Protein AF-A0A9Q0IMV4-F1 (afdb_monomer)

Foldseek 3Di:
DDDDPDPPDDVDDPLVVVLVLLLVVCVVVVVDDDLVCVQVVSCVVVVDGDDVVSSVCVVVVCVRDVDDDPPPPPVPPDD

Secondary structure (DSSP, 8-state):
------S-------HHHHHHHHHHHHHHTTT---TTTHHHHHHHHHS-PPPHHHHHHTTT-TTT---------------

Structure (mmCIF, N/CA/C/O backbone):
data_AF-A0A9Q0IMV4-F1
#
_entry.id   AF-A0A9Q0IMV4-F1
#
loop_
_atom_site.group_PDB
_atom_site.id
_atom_site.type_symbol
_atom_site.label_atom_id
_atom_site.label_alt_id
_atom_site.label_comp_id
_atom_site.label_asym_id
_atom_site.label_entity_id
_atom_site.label_seq_id
_atom_site.pdbx_PDB_ins_code
_atom_site.Cartn_x
_atom_site.Cartn_y
_atom_site.Cartn_z
_atom_site.occupancy
_atom_site.B_iso_or_equiv
_atom_site.auth_seq_id
_atom_site.auth_comp_id
_atom_site.auth_asym_id
_atom_site.auth_atom_id
_atom_site.pdbx_PDB_model_num
ATOM 1 N N . MET A 1 1 ? -31.916 2.934 -14.541 1.00 35.22 1 MET A N 1
ATOM 2 C CA . MET A 1 1 ? -32.169 2.422 -13.182 1.00 35.22 1 MET A CA 1
ATOM 3 C C . MET A 1 1 ? -30.957 2.781 -12.352 1.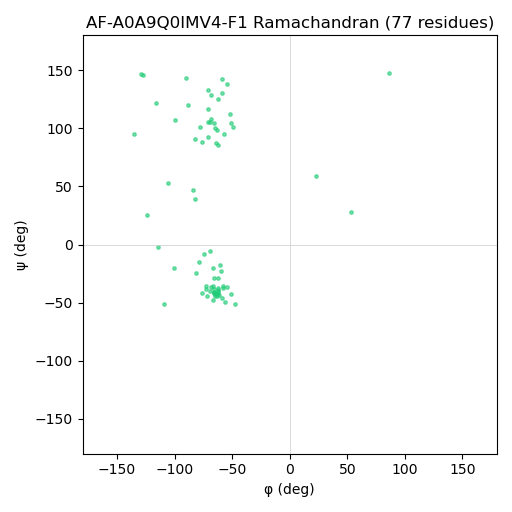00 35.22 1 MET A C 1
ATOM 5 O O . MET A 1 1 ? -29.878 2.276 -12.6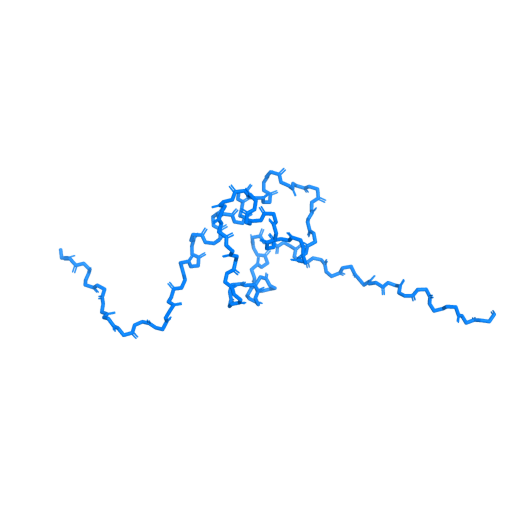29 1.00 35.22 1 MET A O 1
ATOM 9 N N . CYS A 1 2 ? -31.107 3.760 -11.468 1.00 43.94 2 CYS A N 1
ATOM 10 C CA . CYS A 1 2 ? -30.039 4.238 -10.601 1.00 43.94 2 CYS A CA 1
ATOM 11 C C . CYS A 1 2 ? -29.590 3.088 -9.693 1.00 43.94 2 CYS A C 1
ATOM 13 O O . CYS A 1 2 ? -30.426 2.482 -9.027 1.00 43.94 2 CYS A O 1
ATOM 15 N N . GLN A 1 3 ? -28.298 2.766 -9.697 1.00 38.31 3 GLN A N 1
ATOM 16 C CA . GLN A 1 3 ? -27.727 1.868 -8.703 1.00 38.31 3 GLN A CA 1
ATOM 17 C C . GLN A 1 3 ? -27.715 2.642 -7.381 1.00 38.31 3 GLN A C 1
ATOM 19 O O . GLN A 1 3 ? -26.957 3.594 -7.226 1.00 38.31 3 GLN A O 1
ATOM 24 N N . GLU A 1 4 ? -28.623 2.293 -6.479 1.00 41.25 4 GLU A N 1
ATOM 25 C CA . GLU A 1 4 ? -28.671 2.787 -5.105 1.00 41.25 4 GLU A CA 1
ATOM 26 C C . GLU A 1 4 ? -27.498 2.170 -4.319 1.00 41.25 4 GLU A C 1
ATOM 28 O O . GLU A 1 4 ? -27.443 0.942 -4.192 1.00 41.25 4 GLU A O 1
ATOM 33 N N . PRO A 1 5 ? -26.527 2.953 -3.809 1.00 51.75 5 PRO A N 1
ATOM 34 C CA . PRO A 1 5 ? -25.578 2.442 -2.832 1.00 51.75 5 PRO A CA 1
ATOM 35 C C . PRO A 1 5 ? -26.276 2.401 -1.466 1.00 51.75 5 PRO A C 1
ATOM 37 O O . PRO A 1 5 ? -26.453 3.420 -0.801 1.00 51.75 5 PRO A O 1
ATOM 40 N N . SER A 1 6 ? -26.719 1.209 -1.069 1.00 38.09 6 SER A N 1
ATOM 41 C CA . SER A 1 6 ? -27.312 0.945 0.245 1.00 38.09 6 SER A CA 1
ATOM 42 C C . SER A 1 6 ? -26.322 1.286 1.381 1.00 38.09 6 SER A C 1
ATOM 44 O O . SER A 1 6 ? -25.174 0.834 1.335 1.00 38.09 6 SER A O 1
ATOM 46 N N . PRO A 1 7 ? -26.721 2.051 2.418 1.00 53.12 7 PRO A N 1
ATOM 47 C CA . PRO A 1 7 ? -25.823 2.600 3.441 1.00 53.12 7 PRO A CA 1
ATOM 48 C C . PRO A 1 7 ? -25.472 1.609 4.573 1.00 53.12 7 PRO A C 1
ATOM 50 O O . PRO A 1 7 ? -25.384 1.986 5.738 1.00 53.12 7 PRO A O 1
ATOM 53 N N . SER A 1 8 ? -25.260 0.329 4.262 1.00 39.66 8 SER A N 1
ATOM 54 C CA . SER A 1 8 ? -24.881 -0.703 5.252 1.00 39.66 8 SER A CA 1
ATOM 55 C C . SER A 1 8 ? -23.579 -1.421 4.896 1.00 39.66 8 SER A C 1
ATOM 57 O O . SER A 1 8 ? -23.373 -2.576 5.263 1.00 39.66 8 SER A O 1
ATOM 59 N N . GLN A 1 9 ? -22.712 -0.759 4.131 1.00 45.41 9 GLN A N 1
ATOM 60 C CA . GLN A 1 9 ? -21.496 -1.367 3.609 1.00 45.41 9 GLN A CA 1
ATOM 61 C C . GLN A 1 9 ? -20.348 -1.186 4.621 1.00 45.41 9 GLN A C 1
ATOM 63 O O . GLN A 1 9 ? -20.033 -0.045 4.960 1.00 45.41 9 GLN A O 1
ATOM 68 N N . PRO A 1 10 ? -19.740 -2.274 5.129 1.00 47.12 10 PRO A N 1
ATOM 69 C CA . PRO A 1 10 ? -18.629 -2.195 6.073 1.00 47.12 10 PRO A CA 1
ATOM 70 C C . PRO A 1 10 ? -17.440 -1.564 5.354 1.00 47.12 10 PRO A C 1
ATOM 72 O O . PRO A 1 10 ? -16.888 -2.223 4.487 1.00 47.12 10 PRO A O 1
ATOM 75 N N . GLU A 1 11 ? -17.134 -0.291 5.637 1.00 48.38 11 GLU A N 1
ATOM 76 C CA . GLU A 1 11 ? -15.941 0.456 5.188 1.00 48.38 11 GLU A CA 1
ATOM 77 C C . GLU A 1 11 ? -15.274 -0.110 3.919 1.00 48.38 11 GLU A C 1
ATOM 79 O O . GLU A 1 11 ? -14.120 -0.533 3.918 1.00 48.38 11 GLU A O 1
ATOM 84 N N . VAL A 1 12 ? -16.040 -0.175 2.823 1.00 54.69 12 VAL A N 1
ATOM 85 C CA . VAL A 1 12 ? -15.605 -0.846 1.596 1.00 54.69 12 VAL A CA 1
ATOM 86 C C . VAL A 1 12 ? -14.607 0.074 0.915 1.00 54.69 12 VAL A C 1
ATOM 88 O O . VAL A 1 12 ? -14.963 0.916 0.092 1.00 54.69 12 VAL A O 1
ATOM 91 N N . TYR A 1 13 ? -13.334 -0.053 1.273 1.00 66.38 13 TYR A N 1
ATOM 92 C CA . TYR A 1 13 ? -12.272 0.514 0.462 1.00 66.38 13 TYR A CA 1
ATOM 93 C C . TYR A 1 13 ? -12.422 -0.030 -0.963 1.00 66.38 13 TYR A C 1
ATOM 95 O O . TYR A 1 13 ? -12.708 -1.210 -1.188 1.00 66.38 13 TYR A O 1
ATOM 103 N N . HIS A 1 14 ? -12.248 0.841 -1.953 1.00 78.94 14 HIS A N 1
ATOM 104 C CA . HIS A 1 14 ? -12.391 0.458 -3.351 1.00 78.94 14 HIS A CA 1
ATOM 105 C C . HIS A 1 14 ? -11.215 -0.432 -3.762 1.00 78.94 14 HIS A C 1
ATOM 107 O O . HIS A 1 14 ? -10.168 0.061 -4.180 1.00 78.94 14 HIS A O 1
ATOM 113 N N . VAL A 1 15 ? -11.391 -1.751 -3.651 1.00 79.25 15 VAL A N 1
ATOM 114 C CA . VAL A 1 15 ? -10.395 -2.762 -4.047 1.00 79.25 15 VAL A CA 1
ATOM 115 C C . VAL A 1 15 ? -9.894 -2.508 -5.469 1.00 79.25 15 VAL A C 1
ATOM 117 O O . VAL A 1 15 ? -8.692 -2.539 -5.703 1.00 79.25 15 VAL A O 1
ATOM 120 N N . GLU A 1 16 ? -10.791 -2.176 -6.400 1.00 82.56 16 GLU A N 1
ATOM 121 C CA . GLU A 1 16 ? -10.443 -1.871 -7.795 1.00 82.56 16 GLU A CA 1
ATOM 122 C C . GLU A 1 16 ? -9.527 -0.647 -7.935 1.00 82.56 16 GLU A C 1
ATOM 124 O O . GLU A 1 16 ? -8.598 -0.644 -8.750 1.00 82.56 16 GLU A O 1
ATOM 129 N N . LEU A 1 17 ? -9.747 0.380 -7.106 1.00 84.81 17 LEU A N 1
ATOM 130 C CA . LEU A 1 17 ? -8.887 1.558 -7.066 1.00 84.81 17 LEU A CA 1
ATOM 131 C C . LEU A 1 17 ? -7.502 1.180 -6.540 1.00 84.81 17 LEU A C 1
ATOM 133 O O . LEU A 1 17 ? -6.503 1.526 -7.167 1.00 84.81 17 LEU A O 1
ATOM 137 N N . VAL A 1 18 ? -7.435 0.432 -5.433 1.00 84.31 18 VAL A N 1
ATOM 138 C CA . VAL A 1 18 ? -6.158 -0.017 -4.856 1.00 84.31 18 VAL A CA 1
ATOM 139 C C . VAL A 1 18 ? -5.399 -0.899 -5.851 1.00 84.31 18 VAL A C 1
ATOM 141 O O . VAL A 1 18 ? -4.210 -0.684 -6.067 1.00 84.31 18 VAL A O 1
ATOM 144 N N . HIS A 1 19 ? -6.077 -1.825 -6.527 1.00 84.69 19 HIS A N 1
ATOM 145 C CA . HIS A 1 19 ? -5.506 -2.644 -7.596 1.00 84.69 19 HIS A CA 1
ATOM 146 C C . HIS A 1 19 ? -4.909 -1.812 -8.730 1.00 84.69 19 HIS A C 1
ATOM 148 O O . HIS A 1 19 ? -3.766 -2.044 -9.122 1.00 84.69 19 HIS A O 1
ATOM 154 N N . SER A 1 20 ? -5.657 -0.829 -9.237 1.00 86.19 20 SER A N 1
ATOM 155 C CA . SER A 1 20 ? -5.195 0.024 -10.340 1.00 86.19 20 SER A CA 1
ATOM 156 C C . SER A 1 20 ? -3.963 0.829 -9.934 1.00 86.19 20 SER A C 1
ATOM 158 O O . SER A 1 20 ? -2.979 0.903 -10.669 1.00 86.19 20 SER A O 1
ATOM 160 N N . ARG A 1 21 ? -3.983 1.376 -8.717 1.00 86.69 21 ARG A N 1
ATOM 161 C CA . ARG A 1 21 ? -2.877 2.145 -8.143 1.00 86.69 21 ARG A CA 1
ATOM 162 C C . ARG A 1 21 ? -1.640 1.283 -7.901 1.00 86.69 21 ARG A C 1
ATOM 164 O O . ARG A 1 21 ? -0.532 1.714 -8.207 1.00 86.69 21 ARG A O 1
ATOM 171 N N . LEU A 1 22 ? -1.814 0.057 -7.408 1.00 84.81 22 LEU A N 1
ATOM 172 C CA . LEU A 1 22 ? -0.728 -0.913 -7.262 1.00 84.81 22 LEU A CA 1
ATOM 173 C C . LEU A 1 22 ? -0.152 -1.324 -8.611 1.00 84.81 22 LEU A C 1
ATOM 175 O O . LEU A 1 22 ? 1.064 -1.358 -8.749 1.00 84.81 22 LEU A O 1
ATOM 179 N N . SER A 1 23 ? -0.997 -1.592 -9.605 1.00 84.38 23 SER A N 1
ATOM 180 C CA . SER A 1 23 ? -0.552 -1.924 -10.959 1.00 84.38 23 SER A CA 1
ATOM 181 C C . SER A 1 23 ? 0.298 -0.799 -11.557 1.00 84.38 23 SER A C 1
ATOM 183 O O . SER A 1 23 ? 1.399 -1.054 -12.040 1.00 84.38 23 SER A O 1
ATOM 185 N N . GLU A 1 24 ? -0.146 0.455 -11.435 1.00 88.06 24 GLU A N 1
ATOM 186 C CA . GLU A 1 24 ? 0.605 1.627 -11.899 1.00 88.06 24 GLU A CA 1
ATOM 187 C C . GLU A 1 24 ? 1.923 1.819 -11.130 1.00 88.06 24 GLU A C 1
ATOM 189 O O . GLU A 1 24 ? 2.974 2.077 -11.726 1.00 88.06 24 GLU A O 1
ATOM 194 N N . LEU A 1 25 ? 1.893 1.635 -9.809 1.00 86.06 25 LEU A N 1
ATOM 195 C CA . LEU A 1 25 ? 3.076 1.711 -8.954 1.00 86.06 25 LEU A CA 1
ATOM 196 C C . LEU A 1 25 ? 4.096 0.621 -9.305 1.00 86.06 25 LEU A C 1
ATOM 198 O O . LEU A 1 25 ? 5.281 0.915 -9.430 1.00 86.06 25 LEU A O 1
ATOM 202 N N . LEU A 1 26 ? 3.663 -0.620 -9.524 1.00 80.94 26 LEU A N 1
ATOM 203 C CA . LEU A 1 26 ? 4.529 -1.730 -9.935 1.00 80.94 26 LEU A CA 1
ATOM 204 C C . LEU A 1 26 ? 5.059 -1.552 -11.357 1.00 80.94 26 LEU A C 1
ATOM 206 O O . LEU A 1 26 ? 6.213 -1.886 -11.613 1.00 80.94 26 LEU A O 1
ATOM 210 N N . ALA A 1 27 ? 4.253 -0.999 -12.267 1.00 82.44 27 ALA A N 1
ATOM 211 C CA . ALA A 1 27 ? 4.689 -0.677 -13.623 1.00 82.44 27 ALA A CA 1
ATOM 212 C C . ALA A 1 27 ? 5.823 0.360 -13.607 1.00 82.44 27 ALA A C 1
ATOM 214 O O . ALA A 1 27 ? 6.796 0.232 -14.350 1.00 82.44 27 ALA A O 1
ATOM 215 N N . LYS A 1 28 ? 5.746 1.352 -12.710 1.00 84.69 28 LYS A N 1
ATOM 216 C CA . LYS A 1 28 ? 6.832 2.317 -12.474 1.00 84.69 28 LYS A CA 1
ATOM 217 C C . LYS A 1 28 ? 8.021 1.703 -11.733 1.00 84.69 28 LYS A C 1
ATOM 219 O O . LYS A 1 28 ? 9.168 2.007 -12.053 1.00 84.69 28 LYS A O 1
ATOM 224 N N . HIS A 1 29 ? 7.764 0.821 -10.771 1.00 77.56 29 HIS A N 1
ATOM 225 C CA . HIS A 1 29 ? 8.769 0.170 -9.930 1.00 77.56 29 HIS A CA 1
ATOM 226 C C . HIS A 1 29 ? 8.986 -1.304 -10.313 1.00 77.56 29 HIS A C 1
ATOM 228 O O . HIS A 1 29 ? 8.971 -2.194 -9.459 1.00 77.56 29 HIS A O 1
ATOM 234 N N . TRP A 1 30 ? 9.258 -1.567 -11.596 1.00 69.69 30 TRP A N 1
ATOM 235 C CA . TRP A 1 30 ? 9.445 -2.926 -12.135 1.00 69.69 30 TRP A CA 1
ATOM 236 C C . TRP A 1 30 ? 10.616 -3.707 -11.504 1.00 69.69 30 TRP A C 1
ATOM 238 O O . TRP A 1 30 ? 10.666 -4.932 -11.574 1.00 69.69 30 TRP A O 1
ATOM 248 N N . HIS A 1 31 ? 11.539 -3.009 -10.834 1.00 69.94 31 HIS A N 1
ATOM 249 C CA . HIS A 1 31 ? 12.663 -3.594 -10.093 1.00 69.94 31 HIS A CA 1
ATOM 250 C C . HIS A 1 31 ? 12.231 -4.362 -8.826 1.00 69.94 31 HIS A C 1
ATOM 252 O O . HIS A 1 31 ? 13.061 -5.003 -8.176 1.00 69.94 31 HIS A O 1
ATOM 258 N N . GLY A 1 32 ? 10.942 -4.313 -8.477 1.00 70.00 32 GLY A N 1
ATOM 259 C CA . GLY A 1 32 ? 10.390 -4.919 -7.276 1.00 70.00 32 GLY A CA 1
ATOM 260 C C . GLY A 1 32 ? 10.499 -3.996 -6.066 1.00 70.00 32 GLY A C 1
ATOM 261 O O . GLY A 1 32 ? 11.434 -3.208 -5.921 1.00 70.00 32 GLY A O 1
ATOM 262 N N . MET A 1 33 ? 9.519 -4.104 -5.173 1.00 78.94 33 MET A N 1
ATOM 263 C CA . MET A 1 33 ? 9.424 -3.295 -3.964 1.00 78.94 33 MET A CA 1
ATOM 264 C C . MET A 1 33 ? 9.211 -4.188 -2.749 1.00 78.94 33 MET A C 1
ATOM 266 O O . MET A 1 33 ? 8.574 -5.235 -2.824 1.00 78.94 33 MET A O 1
ATOM 270 N N . TRP A 1 34 ? 9.755 -3.762 -1.613 1.00 76.88 34 TRP A N 1
ATOM 271 C CA . TRP A 1 34 ? 9.488 -4.411 -0.339 1.00 76.88 34 TRP A CA 1
ATOM 272 C C . TRP A 1 34 ? 8.060 -4.110 0.093 1.00 76.88 34 TRP A C 1
ATOM 274 O O . TRP A 1 34 ? 7.664 -2.946 0.118 1.00 76.88 34 TRP A O 1
ATOM 284 N N . LEU A 1 35 ? 7.329 -5.137 0.520 1.00 76.50 35 LEU A N 1
ATOM 285 C CA . LEU A 1 35 ? 5.978 -4.986 1.056 1.00 76.50 35 LEU A CA 1
ATOM 286 C C . LEU A 1 35 ? 5.937 -3.969 2.214 1.00 76.50 35 LEU A C 1
ATOM 288 O O . LEU A 1 35 ? 5.049 -3.132 2.270 1.00 76.50 35 LEU A O 1
ATOM 292 N N . SER A 1 36 ? 6.975 -3.927 3.058 1.00 80.50 36 SER A N 1
ATOM 293 C CA . SER A 1 36 ? 7.117 -2.940 4.145 1.00 80.50 36 SER A CA 1
ATOM 294 C C . SER A 1 36 ? 7.324 -1.492 3.675 1.00 80.50 36 SER A C 1
ATOM 296 O O . SER A 1 36 ? 7.126 -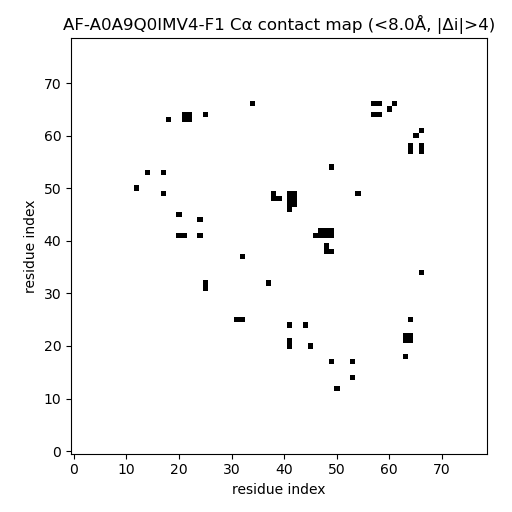0.562 4.450 1.00 80.50 36 SER A O 1
ATOM 298 N N . LYS A 1 37 ? 7.764 -1.279 2.428 1.00 82.12 37 LYS A N 1
ATOM 299 C CA . LYS A 1 37 ? 7.940 0.053 1.818 1.00 82.12 37 LYS A CA 1
ATOM 300 C C . LYS A 1 37 ? 6.793 0.422 0.887 1.00 82.12 37 LYS A C 1
ATOM 302 O O . LYS A 1 37 ? 6.581 1.609 0.673 1.00 82.12 37 LYS A O 1
ATOM 307 N N . LEU A 1 38 ? 6.032 -0.561 0.414 1.00 84.19 38 LEU A N 1
ATOM 308 C CA . LEU A 1 38 ? 4.836 -0.372 -0.396 1.00 84.19 38 LEU A CA 1
ATOM 309 C C . LEU A 1 38 ? 3.870 0.679 0.179 1.00 84.19 38 LEU A C 1
ATOM 311 O O . LEU A 1 38 ? 3.559 1.608 -0.559 1.00 84.19 38 LEU A O 1
ATOM 315 N N . PRO A 1 39 ? 3.444 0.638 1.461 1.00 83.12 39 PRO A N 1
ATOM 316 C CA . PRO A 1 39 ? 2.516 1.639 1.982 1.00 83.12 39 PRO A CA 1
ATOM 317 C C . PRO A 1 39 ? 3.144 3.038 2.028 1.00 83.12 39 PRO A C 1
ATOM 319 O O . PRO A 1 39 ? 2.438 4.023 1.850 1.00 83.12 39 PRO A O 1
ATOM 322 N N . GLY A 1 40 ? 4.468 3.134 2.193 1.00 86.00 40 GLY A N 1
ATOM 323 C CA . GLY A 1 40 ? 5.195 4.403 2.134 1.00 86.00 40 GLY A CA 1
ATOM 324 C C . GLY A 1 40 ? 5.303 4.969 0.718 1.00 86.00 40 GLY A C 1
ATOM 325 O O . GLY A 1 40 ? 5.064 6.154 0.524 1.00 86.00 40 GLY A O 1
ATOM 326 N N . VAL A 1 41 ? 5.619 4.140 -0.282 1.00 86.19 41 VAL A N 1
ATOM 327 C CA . VAL A 1 41 ? 5.714 4.600 -1.680 1.00 86.19 41 VAL A CA 1
ATOM 328 C C . VAL A 1 41 ? 4.335 4.879 -2.268 1.00 86.19 41 VAL A C 1
ATOM 330 O O . VAL A 1 41 ? 4.170 5.831 -3.019 1.00 86.19 41 VAL A O 1
ATOM 333 N N . TYR A 1 42 ? 3.325 4.097 -1.893 1.00 86.94 42 TYR A N 1
ATOM 334 C CA . TYR A 1 42 ? 1.943 4.354 -2.281 1.00 86.94 42 TYR A CA 1
ATOM 335 C C . TYR A 1 42 ? 1.454 5.702 -1.721 1.00 86.94 42 TYR A C 1
ATOM 337 O O . TYR A 1 42 ? 0.834 6.476 -2.449 1.00 86.94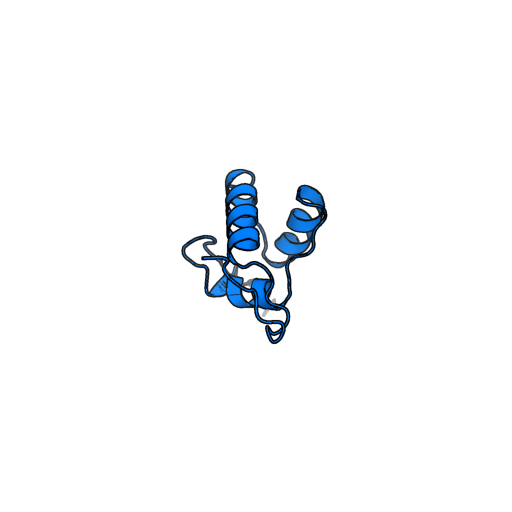 42 TYR A O 1
ATOM 345 N N . LEU A 1 43 ? 1.819 6.031 -0.475 1.00 88.25 43 LEU A N 1
ATOM 346 C CA . LEU A 1 43 ? 1.567 7.346 0.120 1.00 88.25 43 LEU A CA 1
ATOM 347 C C . LEU A 1 43 ? 2.338 8.467 -0.571 1.00 88.25 43 LEU A C 1
ATOM 349 O O . LEU A 1 43 ? 1.767 9.518 -0.822 1.00 88.25 43 LEU A O 1
ATOM 353 N N . ASP A 1 44 ? 3.599 8.260 -0.921 1.00 89.50 44 ASP A N 1
ATOM 354 C CA . ASP A 1 44 ? 4.389 9.272 -1.626 1.00 89.50 44 ASP A CA 1
ATOM 355 C C . ASP A 1 44 ? 3.840 9.558 -3.039 1.00 89.50 44 ASP A C 1
ATOM 357 O O . ASP A 1 44 ? 3.686 10.709 -3.440 1.00 89.50 44 ASP A O 1
ATOM 361 N N . MET A 1 45 ? 3.445 8.507 -3.767 1.00 87.25 45 MET A N 1
ATOM 362 C CA . MET A 1 45 ? 2.933 8.606 -5.137 1.00 87.25 45 MET A CA 1
ATOM 363 C C . MET A 1 45 ? 1.498 9.123 -5.235 1.00 87.25 45 MET A C 1
ATOM 365 O O . MET A 1 45 ? 1.177 9.888 -6.146 1.00 87.25 45 MET A O 1
ATOM 369 N N . PHE A 1 46 ? 0.619 8.657 -4.350 1.00 85.69 46 PHE A N 1
ATOM 370 C CA . PHE A 1 46 ? -0.820 8.908 -4.441 1.00 85.69 46 PHE A CA 1
ATOM 371 C C . PHE A 1 46 ? -1.356 9.765 -3.298 1.00 85.69 46 PHE A C 1
ATOM 373 O O . PHE A 1 46 ? -2.545 10.073 -3.288 1.00 85.69 46 PHE A O 1
ATOM 380 N N . SER A 1 47 ? -0.512 10.150 -2.335 1.00 86.69 47 SER A N 1
ATOM 381 C CA . SER A 1 47 ? -0.927 10.833 -1.101 1.00 86.69 47 SER A CA 1
ATOM 382 C C . SER A 1 47 ? -2.037 10.086 -0.349 1.00 86.69 47 SER A C 1
ATOM 384 O O . SER A 1 47 ? -2.845 10.674 0.363 1.00 86.69 47 SER A O 1
ATOM 386 N N . GLN A 1 48 ? -2.083 8.761 -0.508 1.00 83.69 48 GLN A N 1
ATOM 387 C CA . GLN A 1 48 ? -3.043 7.877 0.145 1.00 83.69 48 GLN A CA 1
ATOM 388 C C . GLN A 1 48 ? -2.303 6.751 0.850 1.00 83.69 48 GLN A C 1
ATOM 390 O O . GLN A 1 48 ? -1.290 6.280 0.362 1.00 83.69 48 GLN A O 1
ATOM 395 N N . THR A 1 49 ? -2.800 6.282 1.986 1.00 84.69 49 THR A N 1
ATOM 396 C CA . THR A 1 49 ? -2.293 5.065 2.628 1.00 84.69 49 THR A CA 1
ATOM 397 C C . THR A 1 49 ? -3.060 3.847 2.129 1.00 84.69 49 THR A C 1
ATOM 399 O O . THR A 1 49 ? -4.266 3.906 1.891 1.00 84.69 49 THR A O 1
ATOM 402 N N . ILE A 1 50 ? -2.359 2.722 1.971 1.00 83.88 50 ILE A N 1
ATOM 403 C CA . ILE A 1 50 ? -3.010 1.445 1.662 1.00 83.88 50 ILE A CA 1
ATOM 404 C C . ILE A 1 50 ? -3.818 1.013 2.898 1.00 83.88 50 ILE A C 1
ATOM 406 O O . ILE A 1 50 ? -3.247 0.973 3.992 1.00 83.88 50 ILE A O 1
ATOM 410 N N . PRO A 1 51 ? -5.112 0.677 2.751 1.00 83.50 51 PRO A N 1
ATOM 411 C CA . PRO A 1 51 ? -5.919 0.148 3.845 1.00 83.50 51 PRO A CA 1
ATOM 412 C C . PRO A 1 51 ? -5.309 -1.145 4.405 1.00 83.50 51 PRO A C 1
ATOM 414 O O . PRO A 1 51 ? -4.844 -1.972 3.618 1.00 83.50 51 PRO A O 1
ATOM 417 N N . PRO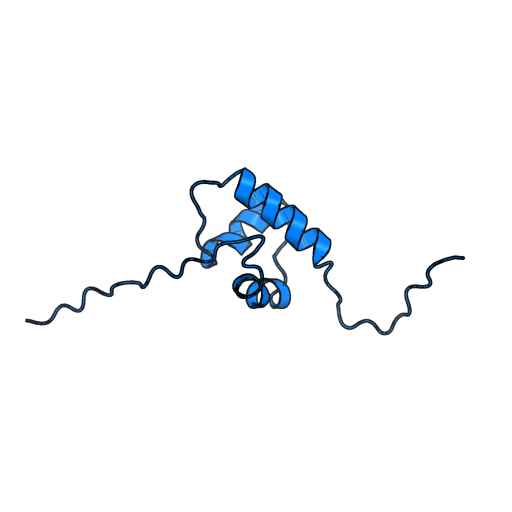 A 1 52 ? -5.349 -1.387 5.726 1.00 81.44 52 PRO A N 1
ATOM 418 C CA . PRO A 1 52 ? -4.789 -2.603 6.322 1.00 81.44 52 PRO A CA 1
ATOM 419 C C . PRO A 1 52 ? -5.419 -3.881 5.747 1.00 81.44 52 PRO A C 1
ATOM 421 O O . PRO A 1 52 ? -4.718 -4.855 5.503 1.00 81.44 52 PRO A O 1
ATOM 424 N N . GLU A 1 53 ? -6.714 -3.856 5.429 1.00 82.81 53 GLU A N 1
ATOM 425 C CA . GLU A 1 53 ? -7.403 -4.979 4.782 1.00 82.81 53 GLU A CA 1
ATOM 426 C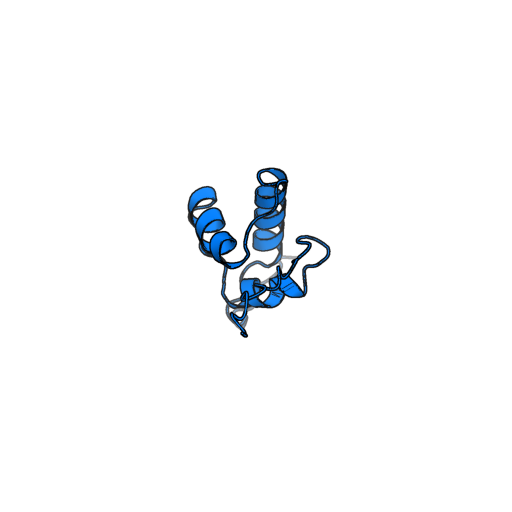 C . GLU A 1 53 ? -6.918 -5.245 3.354 1.00 82.81 53 GLU A C 1
ATOM 428 O O . GLU A 1 53 ? -6.860 -6.394 2.924 1.00 82.81 53 GLU A O 1
ATOM 433 N N . ALA A 1 54 ? -6.579 -4.195 2.603 1.00 81.69 54 ALA A N 1
ATOM 434 C CA . ALA A 1 54 ? -5.964 -4.353 1.291 1.00 81.69 54 ALA A CA 1
ATOM 435 C C . ALA A 1 54 ? -4.543 -4.894 1.438 1.00 81.69 54 ALA A C 1
ATOM 437 O O . ALA A 1 54 ? -4.135 -5.750 0.663 1.00 81.69 54 ALA A O 1
ATOM 438 N N . PHE A 1 55 ? -3.814 -4.405 2.444 1.00 81.62 55 PHE A N 1
ATOM 439 C CA . PHE A 1 55 ? -2.444 -4.804 2.720 1.00 81.62 55 PHE A CA 1
ATOM 440 C C . PHE A 1 55 ? -2.334 -6.293 3.065 1.00 81.62 55 PHE A C 1
ATOM 442 O O . PHE A 1 55 ? -1.455 -6.967 2.542 1.00 81.62 55 PHE A O 1
ATOM 449 N N . ASP A 1 56 ? -3.261 -6.815 3.866 1.00 81.88 56 ASP A N 1
ATOM 450 C CA . ASP A 1 56 ? -3.360 -8.247 4.175 1.00 81.88 56 ASP A CA 1
ATOM 451 C C . ASP A 1 56 ? -3.732 -9.080 2.931 1.00 81.88 56 ASP A C 1
ATOM 453 O O . ASP A 1 56 ? -3.163 -10.138 2.663 1.00 81.88 56 ASP A O 1
ATOM 457 N N . LYS A 1 57 ? -4.618 -8.549 2.077 1.00 79.44 57 LYS A N 1
ATOM 458 C CA . LYS A 1 57 ? -5.013 -9.202 0.819 1.00 79.44 57 LYS A CA 1
ATOM 459 C C . LYS A 1 57 ? -3.956 -9.142 -0.285 1.00 79.44 57 LYS A C 1
ATOM 461 O O . LYS A 1 57 ? -4.128 -9.831 -1.291 1.00 79.44 57 LYS A O 1
ATOM 466 N N . LE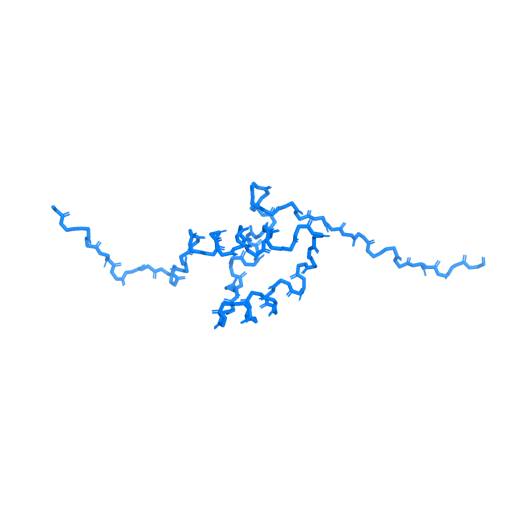U A 1 58 ? -2.860 -8.396 -0.121 1.00 79.00 58 LEU A N 1
ATOM 467 C CA . LEU A 1 58 ? -1.781 -8.329 -1.116 1.00 79.00 58 LEU A CA 1
ATOM 468 C C . LEU A 1 58 ? -1.180 -9.705 -1.416 1.00 79.00 58 LEU A C 1
ATOM 470 O O . LEU A 1 58 ? -0.902 -9.991 -2.579 1.00 79.00 58 LEU A O 1
ATOM 474 N N . ASP A 1 59 ? -1.045 -10.571 -0.407 1.00 76.81 59 ASP A N 1
ATOM 475 C CA . ASP A 1 59 ? -0.609 -11.964 -0.584 1.00 76.81 59 ASP A CA 1
ATOM 476 C C . ASP A 1 59 ? -1.587 -12.777 -1.449 1.00 76.81 59 ASP A C 1
ATOM 478 O O . ASP A 1 59 ? -1.190 -13.688 -2.174 1.00 76.81 59 ASP A O 1
ATOM 482 N N . THR A 1 60 ? -2.871 -12.413 -1.434 1.00 79.62 60 THR A N 1
ATOM 483 C CA . THR A 1 60 ? -3.908 -13.040 -2.267 1.00 79.62 60 THR A CA 1
ATOM 484 C C . THR A 1 60 ? -3.911 -12.469 -3.694 1.00 79.62 60 THR A C 1
ATOM 486 O O . THR A 1 60 ? -4.322 -13.142 -4.643 1.00 79.62 60 THR A O 1
ATOM 489 N N . TRP A 1 61 ? -3.413 -11.245 -3.897 1.00 80.56 61 TRP A N 1
ATOM 490 C CA . TRP A 1 61 ? -3.386 -10.544 -5.189 1.00 80.56 61 TRP A CA 1
ATOM 491 C C . TRP A 1 61 ? -2.185 -10.920 -6.065 1.00 80.56 61 TRP A C 1
ATOM 493 O O . TRP A 1 61 ? -1.546 -10.068 -6.683 1.00 80.56 61 TRP A O 1
ATOM 503 N N . THR A 1 62 ? -1.918 -12.220 -6.189 1.00 75.50 62 THR A N 1
ATOM 504 C CA . THR A 1 62 ? -0.805 -12.789 -6.979 1.00 75.50 62 THR A CA 1
ATOM 505 C C . THR A 1 62 ? -0.838 -12.437 -8.470 1.00 75.50 62 THR A C 1
ATOM 507 O O . THR A 1 62 ? 0.193 -12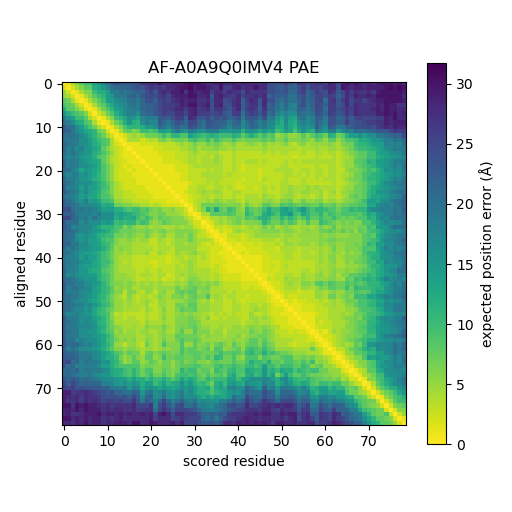.454 -9.139 1.00 75.50 62 THR A O 1
ATOM 510 N N . HIS A 1 63 ? -2.017 -12.093 -8.988 1.00 75.06 63 HIS A N 1
ATOM 511 C CA . HIS A 1 63 ? -2.241 -11.649 -10.363 1.00 75.06 63 HIS A CA 1
ATOM 512 C C . HIS A 1 63 ? -1.852 -10.178 -10.599 1.00 75.06 63 HIS A C 1
ATOM 514 O O . HIS A 1 63 ? -1.707 -9.773 -11.750 1.00 75.06 63 HIS A O 1
ATOM 520 N N . ILE A 1 64 ? -1.669 -9.390 -9.532 1.00 72.94 64 ILE A N 1
ATOM 521 C CA . ILE A 1 64 ? -1.245 -7.980 -9.592 1.00 72.94 64 ILE A CA 1
ATOM 522 C C . ILE A 1 64 ? 0.181 -7.838 -9.071 1.00 72.94 64 ILE A C 1
ATOM 524 O O . ILE A 1 64 ? 1.040 -7.267 -9.739 1.00 72.94 64 ILE A O 1
ATOM 528 N N . CYS A 1 65 ? 0.436 -8.385 -7.885 1.00 67.56 65 CYS A N 1
ATOM 529 C CA . CYS A 1 65 ? 1.718 -8.366 -7.201 1.00 67.56 65 CYS A CA 1
ATOM 530 C C . CYS A 1 65 ? 2.245 -9.791 -7.067 1.00 67.56 65 CYS A C 1
ATOM 532 O O . CYS A 1 65 ? 1.643 -10.623 -6.395 1.00 67.56 65 CYS A O 1
ATOM 534 N N . SER A 1 66 ? 3.435 -10.064 -7.596 1.00 64.62 66 SER A N 1
ATOM 535 C CA . SER A 1 66 ? 4.151 -11.287 -7.232 1.00 64.62 66 SER A CA 1
ATOM 536 C C . SER A 1 66 ? 4.891 -11.046 -5.910 1.00 64.62 66 SER A C 1
ATOM 538 O O . SER A 1 66 ? 6.015 -10.533 -5.898 1.00 64.62 66 SER A O 1
ATOM 540 N N . VAL A 1 67 ? 4.236 -11.346 -4.782 1.00 65.00 67 VAL A N 1
ATOM 541 C CA . VAL A 1 67 ? 4.834 -11.209 -3.446 1.00 65.00 67 VAL A CA 1
ATOM 542 C C . VAL A 1 67 ? 5.944 -12.248 -3.299 1.00 65.00 67 VAL A C 1
ATOM 544 O O . VAL A 1 67 ? 5.698 -13.447 -3.190 1.00 65.00 67 VAL A O 1
ATOM 547 N N . ARG A 1 68 ? 7.202 -11.794 -3.310 1.00 62.56 68 ARG A N 1
ATOM 548 C CA . ARG A 1 68 ? 8.343 -12.635 -2.934 1.00 62.56 68 ARG A CA 1
ATOM 549 C C . ARG A 1 68 ? 8.747 -12.315 -1.510 1.00 62.56 68 ARG A C 1
ATOM 551 O O . ARG A 1 68 ? 9.388 -11.294 -1.254 1.00 62.56 68 ARG A O 1
ATOM 558 N N . LEU A 1 69 ? 8.443 -13.234 -0.601 1.00 59.00 69 LEU A N 1
ATOM 559 C CA . LEU A 1 69 ? 9.076 -13.264 0.707 1.00 59.00 69 LEU A CA 1
ATOM 560 C C . LEU A 1 69 ? 10.559 -13.564 0.488 1.00 59.00 69 LEU A C 1
ATOM 562 O O . LEU A 1 69 ? 10.958 -14.705 0.256 1.00 59.00 69 LEU A O 1
ATOM 566 N N . ARG A 1 70 ? 11.403 -12.528 0.534 1.00 56.22 70 ARG A N 1
ATOM 567 C CA . ARG A 1 70 ? 12.822 -12.777 0.754 1.00 56.22 70 ARG A CA 1
ATOM 568 C C . ARG A 1 70 ? 12.935 -13.251 2.187 1.00 56.22 70 ARG A C 1
ATOM 570 O O . ARG A 1 70 ? 12.813 -12.445 3.104 1.00 56.22 70 ARG A O 1
ATOM 577 N N . SER A 1 71 ? 13.158 -14.547 2.375 1.00 49.88 71 SER A N 1
ATOM 578 C CA . SER A 1 71 ? 13.615 -15.049 3.660 1.00 49.88 71 SER A CA 1
ATOM 579 C C . SER A 1 71 ? 14.836 -14.221 4.033 1.00 49.88 71 SER A C 1
ATOM 581 O O . SER A 1 71 ? 15.864 -14.275 3.351 1.00 49.88 71 SER A O 1
ATOM 583 N N . CYS A 1 72 ? 14.717 -13.410 5.081 1.00 50.22 72 CYS A N 1
ATOM 584 C CA . CYS A 1 72 ? 15.879 -12.916 5.784 1.00 50.22 72 CYS A CA 1
ATOM 585 C C . CYS A 1 72 ? 16.611 -14.183 6.227 1.00 50.22 72 CYS A C 1
ATOM 587 O O . CYS A 1 72 ? 16.233 -14.785 7.227 1.00 50.22 72 CYS A O 1
ATOM 589 N N . ARG A 1 73 ? 17.602 -14.651 5.451 1.00 52.09 73 ARG A N 1
ATOM 590 C CA . ARG A 1 73 ? 18.637 -15.535 5.985 1.00 52.09 73 ARG A CA 1
ATOM 591 C C . ARG A 1 73 ? 19.321 -14.675 7.033 1.00 52.09 73 ARG A C 1
ATOM 593 O O . ARG A 1 73 ? 20.278 -13.968 6.729 1.00 52.09 73 ARG A O 1
ATOM 600 N N . SER A 1 74 ? 18.762 -14.668 8.240 1.00 57.19 74 SER A N 1
ATOM 601 C CA . SER A 1 74 ? 19.513 -14.393 9.443 1.00 57.19 74 SER A CA 1
ATOM 602 C C . SER A 1 74 ? 20.689 -15.344 9.343 1.00 57.19 74 SER A C 1
ATOM 604 O O . SER A 1 74 ? 20.546 -16.565 9.407 1.00 57.19 74 SER A O 1
ATOM 606 N N . HIS A 1 75 ? 21.841 -14.774 9.007 1.00 54.69 75 HIS A N 1
ATOM 607 C CA . HIS A 1 75 ? 23.104 -15.466 9.085 1.00 54.69 75 HIS A CA 1
ATOM 608 C C . HIS A 1 75 ? 23.267 -15.740 10.578 1.00 54.69 75 HIS A C 1
ATOM 610 O O . HIS A 1 75 ? 23.736 -14.890 11.326 1.00 54.69 75 HIS A O 1
ATOM 616 N N . GLY A 1 76 ? 22.723 -16.869 11.032 1.00 55.09 76 GLY A N 1
ATOM 617 C CA . GLY A 1 76 ? 22.983 -17.399 12.349 1.00 55.09 76 GLY A CA 1
ATOM 618 C C . GLY A 1 76 ? 24.464 -17.705 12.373 1.00 55.09 76 GLY A C 1
ATOM 619 O O . GLY A 1 76 ? 24.905 -18.705 11.818 1.00 55.09 76 GLY A O 1
ATOM 620 N N . ASN A 1 77 ? 25.228 -16.784 12.940 1.00 63.53 77 ASN A N 1
ATOM 621 C CA . ASN A 1 77 ? 26.536 -17.055 13.497 1.00 63.53 77 ASN A CA 1
ATOM 622 C C . ASN A 1 77 ? 26.424 -18.282 14.418 1.00 63.53 77 ASN A C 1
ATOM 624 O O . ASN A 1 77 ? 25.946 -18.182 15.546 1.00 63.53 77 ASN A O 1
ATOM 628 N N . ALA A 1 78 ? 26.840 -19.443 13.927 1.00 54.22 78 ALA A N 1
ATOM 629 C CA . ALA A 1 78 ? 27.031 -20.631 14.738 1.00 54.22 78 ALA A CA 1
ATOM 630 C C . ALA A 1 78 ? 28.366 -21.271 14.345 1.00 54.22 78 ALA A C 1
ATOM 632 O O . ALA A 1 78 ? 28.428 -22.051 13.400 1.00 54.22 78 ALA A O 1
ATOM 633 N N . GLN A 1 79 ? 29.365 -20.887 15.148 1.00 48.38 79 GLN A N 1
ATOM 634 C CA . GLN A 1 79 ? 30.581 -21.612 15.523 1.00 48.38 79 GLN A CA 1
ATOM 635 C C . GLN A 1 79 ? 31.756 -21.671 14.542 1.00 48.38 79 GLN A C 1
ATOM 637 O O . GLN A 1 79 ? 31.629 -22.247 13.443 1.00 48.38 79 GLN A O 1
#

InterPro domains:
  IPR041966 LOTUS-like domain [G3DSA:3.30.420.610] (10-78)

Organism: NCBI:txid630683

pLDDT: mean 71.3, std 15.54, range [35.22, 89.5]

Mean predicted aligned error: 11.26 Å

Radius of gyration: 16.8 Å; Cα contacts (8 Å, |Δi|>4): 36; chains: 1; bounding box: 63×32×29 Å

Nearest PDB structures (foldseek):
  2ly2-assembly1_A  TM=7.068E-01  e=2.694E-02  Mus musculus
  2co5-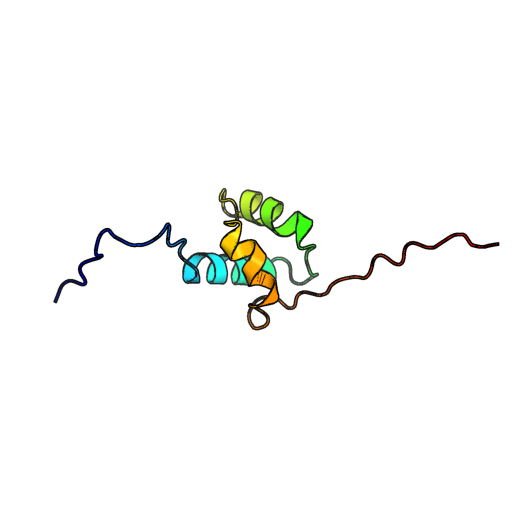assembly1_A  TM=7.449E-01  e=2.948E+00  Sulfolobus turreted icosahedral virus 1

Sequence (79 aa):
MCQEPSPSQPEVYHVELVHSRLSELLAKHWHGMWLSKLPGVYLDMFSQTIPPEAFDKLDTWTHICSVRLRSCRSHGNAQ

Solvent-accessible surface area (backbone atoms only — not comparable to full-atom values): 5299 Å² total; per-residue (Å²): 131,84,85,77,82,72,96,80,66,78,83,71,70,60,61,70,58,53,50,53,53,48,45,54,50,42,67,74,42,70,88,65,77,55,75,90,47,44,47,57,51,44,24,72,76,68,74,39,72,69,50,69,72,57,60,66,43,43,77,72,36,54,92,75,40,82,79,73,84,74,75,78,74,71,78,74,87,75,133